Protein AF-A0A960R858-F1 (afdb_monomer_lite)

Radius of gyration: 22.23 Å; chains: 1; bounding box: 37×37×59 Å

Structure (mmCIF, N/CA/C/O backbone):
data_AF-A0A960R858-F1
#
_entry.id   AF-A0A960R858-F1
#
loop_
_atom_site.group_PDB
_atom_site.id
_atom_site.type_symbol
_atom_site.label_atom_id
_atom_site.label_alt_id
_atom_site.label_comp_id
_atom_site.label_asym_id
_atom_site.label_entity_id
_atom_site.label_seq_id
_atom_site.pdbx_PDB_ins_code
_atom_site.Cartn_x
_atom_site.Cartn_y
_atom_site.Cartn_z
_atom_site.occupancy
_atom_site.B_iso_or_equiv
_atom_site.auth_seq_id
_atom_site.auth_comp_id
_atom_site.auth_asym_id
_atom_site.auth_atom_id
_atom_site.pdbx_PDB_model_num
ATOM 1 N N . ALA A 1 1 ? -6.392 -3.495 1.777 1.00 80.19 1 ALA A N 1
ATOM 2 C CA . ALA A 1 1 ? -6.569 -2.495 2.848 1.00 80.19 1 ALA A CA 1
ATOM 3 C C . ALA A 1 1 ? -8.048 -2.225 3.123 1.00 80.19 1 ALA A C 1
ATOM 5 O O . ALA A 1 1 ? -8.557 -2.785 4.078 1.00 80.19 1 ALA A O 1
ATOM 6 N N . PHE A 1 2 ? -8.773 -1.477 2.279 1.00 90.19 2 PHE A N 1
ATOM 7 C CA . PHE A 1 2 ? -10.174 -1.112 2.570 1.00 90.19 2 PHE A CA 1
ATOM 8 C C . PHE A 1 2 ? -11.119 -2.304 2.783 1.00 90.19 2 PHE A C 1
ATOM 10 O O . PHE A 1 2 ? -11.855 -2.328 3.759 1.00 90.19 2 PHE A O 1
ATOM 17 N N . VAL A 1 3 ? -11.049 -3.336 1.934 1.00 94.25 3 VAL A N 1
ATOM 18 C CA . VAL A 1 3 ? -11.893 -4.537 2.088 1.00 94.25 3 VAL A CA 1
ATOM 19 C C . VAL A 1 3 ? -11.677 -5.218 3.441 1.00 94.25 3 VAL A C 1
ATOM 21 O O . VAL A 1 3 ? -12.626 -5.575 4.122 1.00 94.25 3 VAL A O 1
ATOM 24 N N . GLU A 1 4 ? -10.433 -5.345 3.878 1.00 93.19 4 GLU A N 1
ATOM 25 C CA . GLU A 1 4 ? -10.114 -5.958 5.167 1.00 93.19 4 GLU A CA 1
ATOM 26 C C . GLU A 1 4 ? -10.572 -5.088 6.350 1.00 93.19 4 GLU A C 1
ATOM 28 O O . GLU A 1 4 ? -11.115 -5.612 7.322 1.00 93.19 4 GLU A O 1
ATOM 33 N N . ALA A 1 5 ? -10.466 -3.760 6.229 1.00 94.62 5 ALA A N 1
ATOM 34 C CA . ALA A 1 5 ? -11.038 -2.825 7.197 1.00 94.62 5 ALA A CA 1
ATOM 35 C C . ALA A 1 5 ? -12.572 -2.955 7.286 1.00 94.62 5 ALA A C 1
ATOM 37 O O . ALA A 1 5 ? -13.107 -2.994 8.394 1.00 94.62 5 ALA A O 1
ATOM 38 N N . MET A 1 6 ? -13.276 -3.119 6.154 1.00 95.62 6 MET A N 1
ATOM 39 C CA . MET A 1 6 ? -14.722 -3.396 6.148 1.00 95.62 6 MET A CA 1
ATOM 40 C C . MET A 1 6 ? -15.054 -4.684 6.898 1.00 95.62 6 MET A C 1
ATOM 42 O O . MET A 1 6 ? -15.965 -4.699 7.718 1.00 95.62 6 MET A O 1
ATOM 46 N N . HIS A 1 7 ? -14.315 -5.768 6.643 1.00 95.06 7 HIS A N 1
ATOM 47 C CA . HIS A 1 7 ? -14.564 -7.048 7.310 1.00 95.06 7 HIS A CA 1
ATOM 48 C C . HIS A 1 7 ? -14.401 -6.919 8.829 1.00 95.06 7 HIS A C 1
ATOM 50 O O . HIS A 1 7 ? -15.185 -7.478 9.594 1.00 95.06 7 HIS A O 1
ATOM 56 N N . ARG A 1 8 ? -13.409 -6.144 9.275 1.00 92.50 8 ARG A N 1
ATOM 57 C CA . ARG A 1 8 ? -13.148 -5.901 10.695 1.00 92.50 8 ARG A CA 1
ATOM 58 C C . ARG A 1 8 ? -14.239 -5.051 11.346 1.00 92.50 8 ARG A C 1
ATOM 60 O O . ARG A 1 8 ? -14.725 -5.413 12.415 1.00 92.50 8 ARG A O 1
ATOM 67 N N . ALA A 1 9 ? -14.662 -3.978 10.688 1.00 94.94 9 ALA A N 1
ATOM 68 C CA . ALA A 1 9 ? -15.731 -3.106 11.166 1.00 94.94 9 ALA A CA 1
ATOM 69 C C . ALA A 1 9 ? -17.097 -3.817 11.198 1.00 94.94 9 ALA A C 1
ATOM 71 O O . ALA A 1 9 ? -17.848 -3.667 12.161 1.00 94.94 9 ALA A O 1
ATOM 72 N N . PHE A 1 10 ? -17.358 -4.696 10.225 1.00 95.44 10 PHE A N 1
ATOM 73 C CA . PHE A 1 10 ? -18.563 -5.526 10.174 1.00 95.44 10 PHE A CA 1
ATOM 74 C C . PHE A 1 10 ? -18.729 -6.402 11.422 1.00 95.44 10 PHE A C 1
ATOM 76 O O . PHE A 1 10 ? -19.824 -6.490 11.970 1.00 95.44 10 PHE A O 1
ATOM 83 N N . THR A 1 11 ? -17.646 -6.998 11.940 1.00 94.81 11 THR A N 1
ATOM 84 C CA . THR A 1 11 ? -17.719 -7.792 13.188 1.00 94.81 11 THR A CA 1
ATOM 85 C C . THR A 1 11 ? -18.126 -6.981 14.421 1.00 94.81 11 THR A C 1
ATOM 87 O O . THR A 1 11 ? -18.462 -7.562 15.450 1.00 94.81 11 THR A O 1
ATOM 90 N N . GLN A 1 12 ? -18.092 -5.652 14.323 1.00 94.44 12 GLN A N 1
ATOM 91 C CA . GLN A 1 12 ? -18.387 -4.708 15.398 1.00 94.44 12 GLN A CA 1
ATOM 92 C C . GLN A 1 12 ? -19.652 -3.878 15.111 1.00 94.44 12 GLN A C 1
ATOM 94 O O . GLN A 1 12 ? -19.886 -2.901 15.815 1.00 94.44 12 GLN A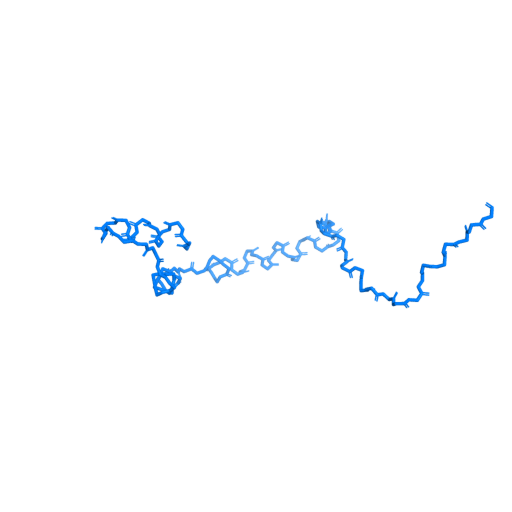 O 1
ATOM 99 N N . ASP A 1 13 ? -20.439 -4.251 14.092 1.00 95.25 13 ASP A N 1
ATOM 100 C CA . ASP A 1 13 ? -21.665 -3.558 13.658 1.00 95.25 13 ASP A CA 1
ATOM 101 C C . ASP A 1 13 ? -21.478 -2.041 13.471 1.00 95.25 13 ASP A C 1
ATOM 103 O O . ASP A 1 13 ? -22.267 -1.209 13.920 1.00 95.25 13 ASP A O 1
ATOM 107 N N . ARG A 1 14 ? -20.365 -1.666 12.836 1.00 96.25 14 ARG A N 1
ATOM 108 C CA . ARG A 1 14 ? -20.010 -0.270 12.566 1.00 96.25 14 ARG A CA 1
ATOM 109 C C . ARG A 1 14 ? -19.397 -0.112 11.183 1.00 96.25 14 ARG A C 1
ATOM 111 O O . ARG A 1 14 ? -18.899 -1.068 10.593 1.00 96.25 14 ARG A O 1
ATOM 118 N N . GLU A 1 15 ? -19.366 1.127 10.711 1.00 96.12 15 GLU A N 1
ATOM 119 C CA . GLU A 1 15 ? -18.654 1.494 9.489 1.00 96.12 15 GLU A CA 1
ATOM 120 C C . GLU A 1 15 ? -17.124 1.448 9.716 1.00 96.12 15 GLU A C 1
ATOM 122 O O . GLU A 1 15 ? -16.651 1.779 10.817 1.00 96.12 15 GLU A O 1
ATOM 127 N N . PRO A 1 16 ? -16.320 1.033 8.718 1.00 95.38 16 PRO A N 1
ATOM 128 C CA . PRO A 1 16 ? -14.876 1.235 8.729 1.00 95.38 16 PRO A CA 1
ATOM 129 C C . PRO A 1 16 ? -14.501 2.710 8.865 1.00 95.38 16 PRO A C 1
ATOM 131 O O . PRO A 1 16 ? -15.095 3.605 8.269 1.00 95.38 16 PRO A O 1
ATOM 134 N N . THR A 1 17 ? -13.448 2.946 9.632 1.00 95.62 17 THR A N 1
ATOM 135 C CA . THR A 1 17 ? -12.875 4.267 9.872 1.00 95.62 17 THR A CA 1
ATOM 136 C C . THR A 1 17 ? -11.474 4.366 9.274 1.00 95.62 17 THR A C 1
ATOM 138 O O . THR A 1 17 ? -10.832 3.362 8.955 1.00 95.62 17 THR A O 1
ATOM 141 N N . GLU A 1 18 ? -10.949 5.587 9.189 1.00 95.56 18 GLU A N 1
ATOM 142 C CA . GLU A 1 18 ? -9.549 5.831 8.813 1.00 95.56 18 GLU A CA 1
ATOM 143 C C . GLU A 1 18 ? -8.556 5.127 9.755 1.00 95.56 18 GLU A C 1
ATOM 145 O O . GLU A 1 18 ? -7.477 4.713 9.331 1.00 95.56 18 GLU A O 1
ATOM 150 N N . LEU A 1 19 ? -8.926 4.930 11.028 1.00 95.19 19 LEU A N 1
ATOM 151 C CA . LEU A 1 19 ? -8.094 4.196 11.980 1.00 95.19 19 LEU A CA 1
ATOM 152 C C . LEU A 1 19 ? -7.995 2.710 11.610 1.00 95.19 19 LEU A C 1
ATOM 154 O O . LEU A 1 19 ? -6.899 2.155 11.634 1.00 95.19 19 LEU A O 1
ATOM 158 N N . ASP A 1 20 ? -9.100 2.082 11.194 1.00 94.19 20 ASP A N 1
ATOM 159 C CA . ASP A 1 20 ? -9.089 0.683 10.738 1.00 94.19 20 ASP A CA 1
ATOM 160 C C . ASP A 1 20 ? -8.200 0.504 9.506 1.00 94.19 20 ASP A C 1
ATOM 162 O O . ASP A 1 20 ? -7.446 -0.465 9.405 1.00 94.19 20 ASP A O 1
ATOM 166 N N . LEU A 1 21 ? -8.261 1.462 8.578 1.00 94.75 21 LEU A N 1
ATOM 167 C CA . LEU A 1 21 ? -7.381 1.504 7.414 1.00 94.75 21 LEU A CA 1
ATOM 168 C C . LEU A 1 21 ? -5.913 1.607 7.828 1.00 94.75 21 LEU A C 1
ATOM 170 O O . LEU A 1 21 ? -5.087 0.849 7.317 1.00 94.75 21 LEU A O 1
ATOM 174 N N . GLY A 1 22 ? -5.599 2.505 8.763 1.00 94.44 22 GLY A N 1
ATOM 175 C CA . GLY A 1 22 ? -4.256 2.673 9.312 1.00 94.44 22 GLY A CA 1
ATOM 176 C C . GLY A 1 22 ? -3.719 1.391 9.947 1.00 94.44 22 GLY A C 1
ATOM 177 O O . GLY A 1 22 ? -2.598 0.983 9.644 1.00 94.44 22 GLY A O 1
ATOM 178 N N . GLU A 1 23 ? -4.526 0.712 10.761 1.00 94.19 23 GLU A N 1
ATOM 179 C CA . GLU A 1 23 ? -4.144 -0.554 11.393 1.00 94.19 23 GLU A CA 1
ATOM 180 C C . GLU A 1 23 ? -3.904 -1.673 10.376 1.00 94.19 23 GLU A C 1
ATOM 182 O O . GLU A 1 23 ? -2.904 -2.386 10.466 1.00 94.19 23 GLU A O 1
ATOM 187 N N . VAL A 1 24 ? -4.796 -1.823 9.392 1.00 94.19 24 VAL A N 1
ATOM 188 C CA . VAL A 1 24 ? -4.648 -2.836 8.336 1.00 94.19 24 VAL A CA 1
ATOM 189 C C . VAL A 1 24 ? -3.391 -2.573 7.510 1.00 94.19 24 VAL A C 1
ATOM 191 O O . VAL A 1 24 ? -2.635 -3.497 7.214 1.00 94.19 2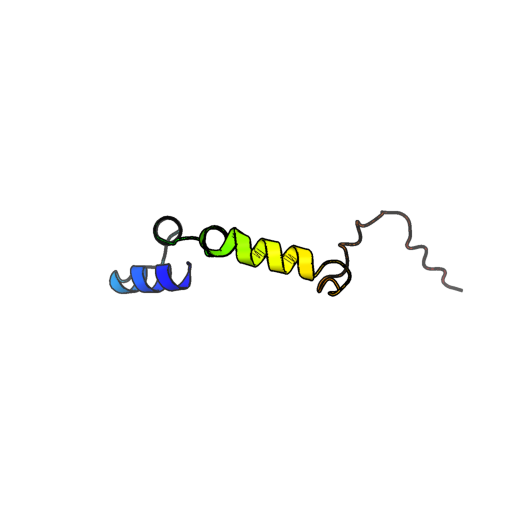4 VAL A O 1
ATOM 194 N N . LEU A 1 25 ? -3.136 -1.314 7.152 1.00 92.38 25 LEU A N 1
ATOM 195 C CA . LEU A 1 25 ? -1.936 -0.938 6.409 1.00 92.38 25 LEU A CA 1
ATOM 196 C C . LEU A 1 25 ? -0.667 -1.201 7.224 1.00 92.38 25 LEU A C 1
ATOM 198 O O . LEU A 1 25 ? 0.277 -1.774 6.682 1.00 92.38 25 LEU A O 1
ATOM 202 N N . ALA A 1 26 ? -0.661 -0.849 8.512 1.00 91.38 26 ALA A N 1
ATOM 203 C CA . ALA A 1 26 ? 0.475 -1.062 9.407 1.00 91.38 26 ALA A CA 1
ATOM 204 C C . ALA A 1 26 ? 0.767 -2.550 9.671 1.00 91.38 26 ALA A C 1
ATOM 206 O O . ALA A 1 26 ? 1.925 -2.924 9.845 1.00 91.38 26 ALA A O 1
ATOM 207 N N . GLY A 1 27 ? -0.265 -3.398 9.687 1.00 89.25 27 GLY A N 1
ATOM 208 C CA . GLY A 1 27 ? -0.121 -4.851 9.822 1.00 89.25 27 GLY A CA 1
ATOM 209 C C . GLY A 1 27 ? 0.267 -5.566 8.524 1.00 89.25 27 GLY A C 1
ATOM 210 O O . GLY A 1 27 ? 0.714 -6.712 8.561 1.00 89.25 27 GLY A O 1
ATOM 211 N N . SER A 1 28 ? 0.106 -4.911 7.372 1.00 88.12 28 SER A N 1
ATOM 212 C CA . SER A 1 28 ? 0.431 -5.494 6.071 1.00 88.12 28 SER A CA 1
ATOM 213 C C . SER A 1 28 ? 1.910 -5.317 5.723 1.00 88.12 28 SER A C 1
ATOM 215 O O . SER A 1 28 ? 2.486 -4.247 5.911 1.00 88.12 28 SER A O 1
ATOM 217 N N . VAL A 1 29 ? 2.535 -6.354 5.158 1.00 86.62 29 VAL A N 1
ATOM 218 C CA . VAL A 1 29 ? 3.886 -6.240 4.592 1.00 86.62 29 VAL A CA 1
ATOM 219 C C . VAL A 1 29 ? 3.767 -5.837 3.119 1.00 86.62 29 VAL A C 1
ATOM 221 O O . VAL A 1 29 ? 3.214 -6.608 2.329 1.00 86.62 29 VAL A O 1
ATOM 224 N N . PRO A 1 30 ? 4.286 -4.667 2.700 1.00 85.12 30 PRO A N 1
ATOM 225 C CA . PRO A 1 30 ? 4.175 -4.235 1.314 1.00 85.12 30 PRO A CA 1
ATOM 226 C C . PRO A 1 30 ? 4.904 -5.196 0.373 1.00 85.12 30 PRO A C 1
ATOM 228 O O . PRO A 1 30 ? 6.104 -5.443 0.519 1.00 85.12 30 PRO A O 1
ATOM 231 N N . LEU A 1 31 ? 4.200 -5.682 -0.654 1.00 81.75 31 LEU A N 1
ATOM 232 C CA . LEU A 1 31 ? 4.782 -6.542 -1.692 1.00 81.75 31 LEU A CA 1
ATOM 233 C C . LEU A 1 31 ? 5.994 -5.884 -2.367 1.00 81.75 31 LEU A C 1
ATOM 235 O O . LEU A 1 31 ? 6.988 -6.541 -2.654 1.00 81.75 31 LEU A O 1
ATOM 239 N N . ALA A 1 32 ? 5.930 -4.565 -2.571 1.00 80.25 32 ALA A N 1
ATOM 240 C CA . ALA A 1 32 ? 7.029 -3.794 -3.140 1.00 80.25 32 ALA A CA 1
ATOM 241 C C . ALA A 1 32 ? 8.324 -3.889 -2.313 1.00 80.25 32 ALA A C 1
ATOM 243 O O . ALA A 1 32 ? 9.408 -3.834 -2.885 1.00 80.25 32 ALA A O 1
ATOM 244 N N . GLY A 1 33 ? 8.217 -4.056 -0.990 1.00 83.00 33 GLY A N 1
ATOM 245 C CA . GLY A 1 33 ? 9.370 -4.250 -0.113 1.00 83.00 33 GLY A CA 1
ATOM 246 C C . GLY A 1 33 ? 9.928 -5.671 -0.180 1.00 83.00 33 GLY A C 1
ATOM 247 O O . GLY A 1 33 ? 11.135 -5.852 -0.282 1.00 83.00 33 GLY A O 1
ATOM 248 N N . THR A 1 34 ? 9.060 -6.685 -0.168 1.00 89.50 34 THR A N 1
ATOM 249 C CA . THR A 1 34 ? 9.487 -8.099 -0.159 1.00 89.50 34 THR A CA 1
ATOM 250 C C . THR A 1 34 ? 9.948 -8.612 -1.520 1.00 89.50 34 THR A C 1
ATOM 252 O O . THR A 1 34 ? 10.746 -9.542 -1.582 1.00 89.50 34 THR A O 1
ATOM 255 N N . MET A 1 35 ? 9.473 -8.012 -2.612 1.00 91.75 35 MET A N 1
ATOM 256 C CA . MET A 1 35 ? 9.828 -8.385 -3.984 1.00 91.75 35 MET A CA 1
ATOM 257 C C . MET A 1 35 ? 10.650 -7.312 -4.706 1.00 91.75 35 MET A C 1
ATOM 259 O O . MET A 1 35 ? 10.677 -7.301 -5.938 1.00 91.75 35 MET A O 1
ATOM 263 N N . SER A 1 36 ? 11.318 -6.420 -3.969 1.00 91.44 36 SER A N 1
ATOM 264 C CA . SER A 1 36 ? 12.085 -5.299 -4.531 1.00 91.44 36 SER A CA 1
ATOM 265 C C . SER A 1 36 ? 13.029 -5.742 -5.655 1.00 91.44 36 SER A C 1
ATOM 267 O O . SER A 1 36 ? 12.925 -5.245 -6.773 1.00 91.44 36 SER A O 1
ATOM 269 N N . GLU A 1 37 ? 13.842 -6.777 -5.429 1.00 93.62 37 GLU A N 1
ATOM 270 C CA . GLU A 1 37 ? 14.776 -7.286 -6.441 1.00 93.62 37 GLU A CA 1
ATOM 271 C C . GLU A 1 37 ? 14.083 -7.811 -7.707 1.00 93.62 37 GLU A C 1
ATOM 273 O O . GLU A 1 37 ? 14.564 -7.615 -8.823 1.00 93.62 37 GLU A O 1
ATOM 278 N N . ALA A 1 38 ? 12.958 -8.517 -7.558 1.00 93.69 38 ALA A N 1
ATOM 279 C CA . ALA A 1 38 ? 12.212 -9.043 -8.698 1.00 93.69 38 ALA A CA 1
ATOM 280 C C . ALA A 1 38 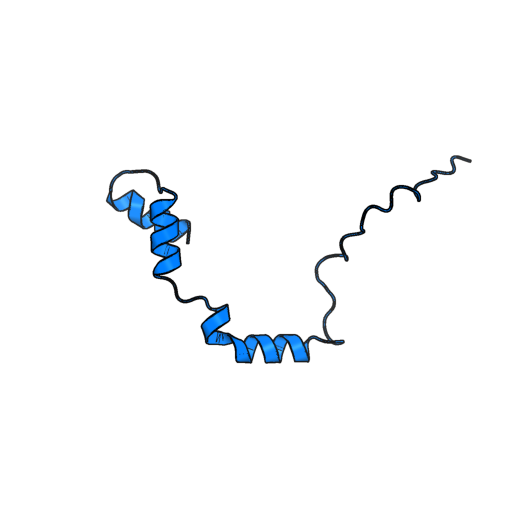? 11.574 -7.907 -9.508 1.00 93.69 38 ALA A C 1
ATOM 282 O O . ALA A 1 38 ? 11.596 -7.938 -10.741 1.00 93.69 38 ALA A O 1
ATOM 283 N N . ILE A 1 39 ? 11.059 -6.890 -8.814 1.00 93.31 39 ILE A N 1
ATOM 284 C CA . ILE A 1 39 ? 10.514 -5.673 -9.415 1.00 93.31 39 ILE A CA 1
ATOM 285 C C . ILE A 1 39 ? 11.612 -4.921 -10.171 1.00 93.31 39 ILE A C 1
ATOM 287 O O . ILE A 1 39 ? 11.395 -4.542 -11.321 1.00 93.31 39 ILE A O 1
ATOM 291 N N . ASP A 1 40 ? 12.793 -4.754 -9.581 1.00 94.69 40 ASP A N 1
ATOM 292 C CA . ASP A 1 40 ? 13.914 -4.055 -10.213 1.00 94.69 40 ASP A CA 1
ATOM 293 C C . ASP A 1 40 ? 14.410 -4.789 -11.461 1.00 94.69 40 ASP A C 1
ATOM 295 O O . ASP A 1 40 ? 14.600 -4.170 -12.514 1.00 94.69 40 ASP A O 1
ATOM 299 N N . ARG A 1 41 ? 14.519 -6.123 -11.399 1.00 95.44 41 ARG A N 1
ATOM 300 C CA . ARG A 1 41 ? 14.833 -6.943 -12.580 1.00 95.44 41 ARG A CA 1
ATOM 301 C C . ARG A 1 41 ? 13.801 -6.762 -13.689 1.00 95.44 41 ARG A C 1
ATOM 303 O O . ARG A 1 41 ? 14.181 -6.604 -14.850 1.00 95.44 41 ARG A O 1
ATOM 310 N N . LEU A 1 42 ? 12.510 -6.759 -13.353 1.00 93.62 42 LEU A N 1
ATOM 311 C CA . LEU A 1 42 ? 11.444 -6.568 -14.337 1.00 93.62 42 LEU A CA 1
ATOM 312 C C . LEU A 1 42 ? 11.480 -5.160 -14.947 1.00 93.62 42 LEU A C 1
ATOM 314 O O . LEU A 1 42 ? 11.354 -5.017 -16.165 1.00 93.62 42 LEU A O 1
ATOM 318 N N . ARG A 1 43 ? 11.706 -4.125 -14.126 1.00 92.62 43 ARG A N 1
ATOM 319 C CA . ARG A 1 43 ? 11.868 -2.738 -14.588 1.00 92.62 43 ARG A CA 1
ATOM 320 C C . ARG A 1 43 ? 13.023 -2.631 -15.571 1.00 92.62 43 ARG A C 1
ATOM 322 O O . ARG A 1 43 ? 12.819 -2.095 -16.658 1.00 92.62 43 ARG A O 1
ATOM 329 N N . HIS A 1 44 ? 14.187 -3.184 -15.236 1.00 95.19 44 HIS A N 1
ATOM 330 C CA . HIS A 1 44 ? 15.340 -3.194 -16.132 1.00 95.19 44 HIS A CA 1
ATOM 331 C C . HIS A 1 44 ? 15.035 -3.928 -17.444 1.00 95.19 44 HIS A C 1
ATOM 333 O O . HIS A 1 44 ? 15.240 -3.370 -18.518 1.00 95.19 44 HIS A O 1
ATOM 339 N N . TRP A 1 45 ? 14.464 -5.134 -17.373 1.00 95.12 45 TRP A N 1
ATOM 340 C CA . TRP A 1 45 ? 14.086 -5.900 -18.564 1.00 95.12 45 TRP A CA 1
ATOM 341 C C . TRP A 1 45 ? 13.116 -5.136 -19.477 1.00 95.12 45 TRP A C 1
ATOM 343 O O . TRP A 1 45 ? 13.248 -5.193 -20.697 1.00 95.12 45 TRP A O 1
ATOM 353 N N . SER A 1 46 ? 12.164 -4.396 -18.906 1.00 95.62 46 SER A N 1
ATOM 354 C CA . SER A 1 46 ? 11.149 -3.671 -19.678 1.00 95.62 46 SER A CA 1
ATOM 355 C C . SER A 1 46 ? 11.709 -2.501 -20.502 1.00 95.62 46 SER A C 1
ATOM 357 O O . SER A 1 46 ? 11.069 -2.076 -21.469 1.00 95.62 46 SER A O 1
ATOM 359 N N . GLN A 1 47 ? 12.904 -1.994 -20.170 1.00 92.75 47 GLN A N 1
ATOM 360 C CA . GLN A 1 47 ? 13.528 -0.865 -20.864 1.00 92.75 47 GLN A CA 1
ATOM 361 C C . GLN A 1 47 ? 13.771 -1.209 -22.340 1.00 92.75 47 GLN A C 1
ATOM 363 O O . GLN A 1 47 ? 14.487 -2.150 -22.674 1.00 92.75 47 GLN A O 1
ATOM 368 N N . GLY A 1 48 ? 13.125 -0.461 -23.239 1.00 90.25 48 GLY A N 1
ATOM 369 C CA . GLY A 1 48 ? 13.191 -0.691 -24.688 1.00 90.25 48 GLY A CA 1
ATOM 370 C C . GLY A 1 48 ? 12.412 -1.915 -25.185 1.00 90.25 48 GLY A C 1
ATOM 371 O O . GLY A 1 48 ? 12.389 -2.166 -26.388 1.00 90.25 48 GLY A O 1
ATOM 372 N N . ARG A 1 49 ? 11.757 -2.664 -24.287 1.00 93.44 49 ARG A N 1
ATOM 373 C CA . ARG A 1 49 ? 10.968 -3.864 -24.616 1.00 93.44 49 ARG A CA 1
ATOM 374 C C . ARG A 1 49 ? 9.470 -3.683 -24.399 1.00 93.44 49 ARG A C 1
ATOM 376 O O . ARG A 1 49 ? 8.683 -4.347 -25.065 1.00 93.44 49 ARG A O 1
ATOM 383 N N . ALA A 1 50 ? 9.075 -2.785 -23.501 1.00 93.44 50 ALA A N 1
ATOM 384 C CA . ALA A 1 50 ? 7.685 -2.434 -23.241 1.00 93.44 50 ALA A CA 1
ATOM 385 C C . ALA A 1 50 ? 7.389 -0.986 -23.663 1.00 93.44 50 ALA A C 1
ATOM 387 O O . ALA A 1 50 ? 8.277 -0.132 -23.685 1.00 93.44 50 ALA A O 1
ATOM 388 N N . ARG A 1 51 ? 6.121 -0.705 -23.982 1.00 87.94 51 ARG A N 1
ATOM 389 C CA . ARG A 1 51 ? 5.599 0.658 -24.167 1.00 87.94 51 ARG A CA 1
ATOM 390 C C . ARG A 1 51 ? 4.839 1.079 -22.912 1.00 87.94 51 ARG A C 1
ATOM 392 O O . ARG A 1 51 ? 4.264 0.228 -22.237 1.00 87.94 51 ARG A O 1
ATOM 399 N N . GLN A 1 52 ? 4.850 2.374 -22.599 1.00 86.25 52 GLN A N 1
ATOM 400 C CA . GLN A 1 52 ? 4.046 2.896 -21.493 1.00 86.25 52 GLN A CA 1
ATOM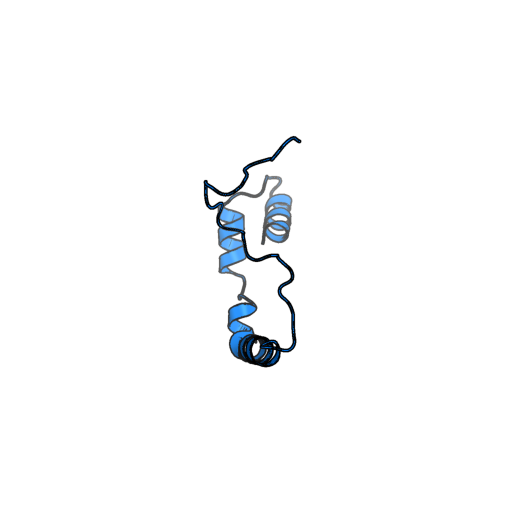 401 C C . GLN A 1 52 ? 2.559 2.683 -21.797 1.00 86.25 52 GLN A C 1
ATOM 403 O O . GLN A 1 52 ? 2.131 2.853 -22.937 1.00 86.25 52 GLN A O 1
ATOM 408 N N . ALA A 1 53 ? 1.797 2.266 -20.784 1.00 86.94 53 ALA A N 1
ATOM 409 C CA . ALA A 1 53 ? 0.354 2.056 -20.913 1.00 86.94 53 ALA A CA 1
ATOM 410 C C . ALA A 1 53 ? -0.421 3.380 -20.958 1.00 86.94 53 ALA A C 1
ATOM 412 O O . ALA A 1 53 ? -1.520 3.434 -21.502 1.00 86.94 53 ALA A O 1
ATOM 413 N N . THR A 1 54 ? 0.164 4.432 -20.390 1.00 86.44 54 THR A N 1
ATOM 414 C CA . THR A 1 54 ? -0.384 5.783 -20.388 1.00 86.44 54 THR A CA 1
ATOM 415 C C . THR A 1 54 ? 0.395 6.625 -21.383 1.00 86.44 54 THR A C 1
ATOM 417 O O . THR A 1 54 ? 1.619 6.490 -21.488 1.00 86.44 54 THR A O 1
ATOM 420 N N . ASP A 1 55 ? -0.299 7.515 -22.086 1.00 78.88 55 ASP A N 1
ATOM 421 C CA . ASP A 1 55 ? 0.383 8.590 -22.790 1.00 78.88 55 ASP A CA 1
ATO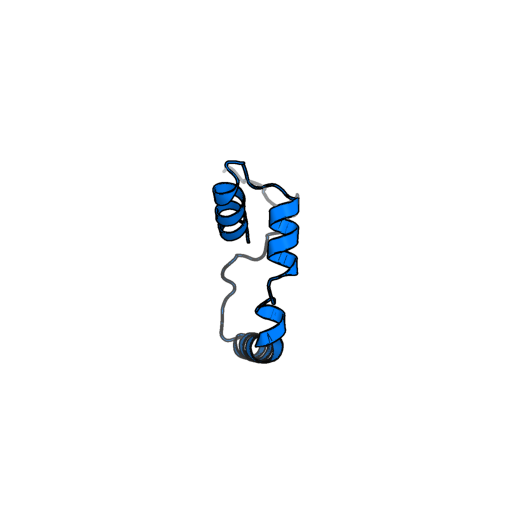M 422 C C . ASP A 1 55 ? 1.151 9.441 -21.771 1.00 78.88 55 ASP A C 1
ATOM 424 O O . ASP A 1 55 ? 0.657 9.652 -20.656 1.00 78.88 55 ASP A O 1
ATOM 428 N N . PRO A 1 56 ? 2.363 9.920 -22.109 1.00 74.00 56 PRO A N 1
ATOM 429 C CA . PRO A 1 56 ? 3.036 10.893 -21.267 1.00 74.00 56 PRO A CA 1
ATOM 430 C C . PRO A 1 56 ? 2.058 12.040 -21.055 1.00 74.00 56 PRO A C 1
ATOM 432 O O . PRO A 1 56 ? 1.527 12.570 -22.033 1.00 74.00 56 PRO A O 1
ATOM 435 N N . GLU A 1 57 ? 1.783 12.370 -19.791 1.00 70.44 57 GLU A N 1
ATOM 436 C CA . GLU A 1 57 ? 0.889 13.467 -19.449 1.00 70.44 57 GLU A CA 1
ATOM 437 C C . GLU A 1 57 ? 1.357 14.686 -20.237 1.00 70.44 57 GLU A C 1
ATOM 439 O O . GLU A 1 57 ? 2.457 15.205 -20.019 1.00 70.44 57 GLU A O 1
ATOM 444 N N . VAL A 1 58 ? 0.577 15.061 -21.256 1.00 66.12 58 VAL A N 1
ATOM 445 C CA . VAL A 1 58 ? 0.890 16.207 -22.095 1.00 66.12 58 VAL A CA 1
ATO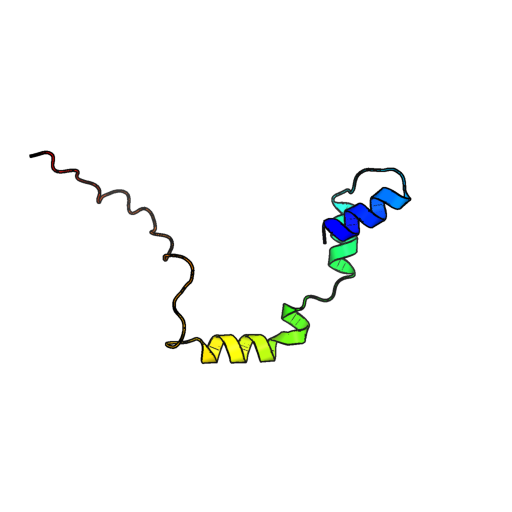M 446 C C . VAL A 1 58 ? 0.743 17.384 -21.160 1.00 66.12 58 VAL A C 1
ATOM 448 O O . VAL A 1 58 ? -0.371 17.851 -20.930 1.00 66.12 58 VAL A O 1
ATOM 451 N N . ALA A 1 59 ? 1.862 17.828 -20.585 1.00 64.06 59 ALA A N 1
ATOM 452 C CA . ALA A 1 59 ? 1.925 19.077 -19.857 1.00 64.06 59 ALA A CA 1
ATOM 453 C C . ALA A 1 59 ? 1.245 20.101 -20.760 1.00 64.06 59 ALA A C 1
ATOM 455 O O . ALA A 1 59 ? 1.712 20.347 -21.877 1.00 64.06 59 ALA A O 1
ATOM 456 N N . LEU A 1 60 ? 0.076 20.584 -20.331 1.00 61.03 60 LEU A N 1
ATOM 457 C CA . LEU A 1 60 ? -0.760 21.495 -21.096 1.00 61.03 60 LEU A CA 1
ATOM 458 C C . LEU A 1 60 ? 0.060 22.756 -21.344 1.00 61.03 60 LEU A C 1
ATOM 460 O O . LEU A 1 60 ? 0.061 23.678 -20.538 1.00 61.03 60 LEU A O 1
ATOM 464 N N . SER A 1 61 ? 0.806 22.785 -22.445 1.00 60.00 61 SER A N 1
ATOM 465 C CA . SER A 1 61 ? 1.536 23.967 -22.862 1.00 60.00 61 SER A CA 1
ATOM 466 C C . SER A 1 61 ? 0.468 24.963 -23.324 1.00 60.00 61 SER A C 1
ATOM 468 O O . SER A 1 61 ? -0.238 24.672 -24.300 1.00 60.00 61 SER A O 1
ATOM 470 N N . PRO A 1 62 ? 0.267 26.100 -22.632 1.00 54.03 62 PRO A N 1
ATOM 471 C CA . PRO A 1 62 ? -0.921 26.940 -22.790 1.00 54.03 62 PRO A CA 1
ATOM 472 C C . PRO A 1 62 ? -0.873 27.821 -24.052 1.00 54.03 62 PRO A C 1
ATOM 474 O O . PRO A 1 62 ? -1.249 28.986 -24.014 1.00 54.03 62 PRO A O 1
ATOM 477 N N . GLY A 1 63 ? -0.401 27.299 -25.188 1.00 59.91 63 GLY A N 1
ATOM 478 C CA . GLY A 1 63 ? -0.129 28.132 -26.364 1.00 59.91 63 GLY A CA 1
ATOM 479 C C . GLY A 1 63 ? -0.274 27.490 -27.740 1.00 59.91 63 GLY A C 1
ATOM 480 O O . GLY A 1 63 ? 0.055 28.150 -28.719 1.00 59.91 63 GLY A O 1
ATOM 481 N N . ARG A 1 64 ? -0.737 26.238 -27.876 1.00 57.91 64 ARG A N 1
ATOM 482 C CA . ARG A 1 64 ? -0.631 25.530 -29.172 1.00 57.91 64 ARG A CA 1
ATOM 483 C C . ARG A 1 64 ? -1.913 24.946 -29.758 1.00 57.91 64 ARG A C 1
ATOM 485 O O . ARG A 1 64 ? -1.846 24.046 -30.584 1.00 57.91 64 ARG A O 1
ATOM 492 N N . ARG A 1 65 ? -3.076 25.487 -29.394 1.00 62.38 65 ARG A N 1
ATOM 493 C CA . ARG A 1 65 ? -4.330 25.220 -30.117 1.00 62.38 65 ARG A CA 1
ATOM 494 C C . ARG A 1 65 ? -4.788 26.480 -30.847 1.00 62.38 65 ARG A C 1
ATOM 496 O O . ARG A 1 65 ? -5.726 27.138 -30.416 1.00 62.38 65 ARG A O 1
ATOM 503 N N . LYS A 1 66 ? -4.114 26.826 -31.947 1.00 60.22 66 LYS A N 1
ATOM 504 C CA . LYS A 1 66 ? -4.763 27.620 -32.994 1.00 60.22 66 LYS A CA 1
ATOM 505 C C . LYS A 1 66 ? -5.574 26.643 -33.840 1.00 60.22 66 LYS A C 1
ATOM 507 O O . LYS A 1 66 ? -5.006 25.829 -34.557 1.00 60.22 66 LYS A O 1
ATOM 512 N N . LEU A 1 67 ? -6.890 26.668 -33.652 1.00 64.88 67 LEU A N 1
ATOM 513 C CA . LEU A 1 67 ? -7.839 26.101 -34.602 1.00 64.88 67 LEU A CA 1
ATOM 514 C C . LEU A 1 67 ? -7.876 27.063 -35.790 1.00 64.88 67 LEU A C 1
ATOM 516 O O . LEU A 1 67 ? -8.469 28.134 -35.683 1.00 64.88 67 LEU A O 1
ATOM 520 N N . ASP A 1 68 ? -7.203 26.710 -36.881 1.00 63.94 68 ASP A N 1
ATOM 521 C CA . ASP A 1 68 ? -7.436 27.372 -38.159 1.00 63.94 68 ASP A CA 1
ATOM 522 C C . ASP A 1 68 ? -8.753 26.826 -38.722 1.00 63.94 68 ASP A C 1
ATOM 524 O O . ASP A 1 68 ? -8.856 25.664 -39.114 1.00 63.94 68 ASP A O 1
ATOM 528 N N . LEU A 1 69 ? -9.784 27.669 -38.672 1.00 51.62 69 LEU A N 1
ATOM 529 C CA . LEU A 1 69 ? -11.032 27.491 -39.403 1.00 51.62 69 LEU A CA 1
ATOM 530 C C . LEU A 1 69 ? -10.870 28.226 -40.735 1.00 51.62 69 LEU A C 1
ATOM 532 O O . LEU A 1 69 ? -10.915 29.458 -40.770 1.00 51.62 69 LEU A O 1
ATOM 536 N N . GLY A 1 70 ? -10.632 27.456 -41.793 1.00 47.22 70 GLY A N 1
ATOM 537 C CA . GLY A 1 70 ? -10.671 27.882 -43.190 1.00 47.22 70 GLY A CA 1
ATOM 538 C C . GLY A 1 70 ? -11.641 27.011 -43.966 1.00 47.22 70 GLY A C 1
ATOM 539 O O . GLY A 1 70 ? -11.701 25.801 -43.648 1.00 47.22 70 GLY A O 1
#

Foldseek 3Di:
DLVVQQVVQVVVVHGRDVVSVVVVVVPDDDPCVVCVVVVVVVVVVCVVPPDDPDDDPPPPPVPPDPPDDD

Secondary structure (DSSP, 8-state):
-HHHHHHHHHTTTS---HHHHHHHHHHSPPHHHHTHHHHHHHHHHHTTTS--SS-------TT-------

Sequence (70 aa):
AFVEAMHRAFTQDREPTELDLGEVLAGSVPLAGTMSEAIDRLRHWSQGRARQATDPEVALSPGRRKLDLG

pLDDT: mean 85.2, std 13.51, range [47.22, 96.25]